Protein AF-A0AA51QCM6-F1 (afdb_monomer_lite)

pLDDT: mean 93.71, std 9.12, range [37.94, 98.75]

Foldseek 3Di:
DADDALLVLLVVLVVCLVVCQVPLQVNLVNVLVSLLNQLVNLQVVLCVVPNHQPFDKFKFWWDCNQLSNDHSAAATAIAMETADQDPSNQVSQLSSQVSSNVSCVSSPHHHDPLNRTRVDSLRYHYPVVVVVLLVCLVVVVDPVSVVVVVRVVSHDDTPD

Secondary structure (DSSP, 8-state):
---SSHHHHHHHHHHHTTTSTT-HHHHHHHHHHHHHHHHHHHHHHHHHHH-S-SS-EEEEE-HHHHTT---SS-B--EEEEES--SHHHHHHHHHHHHHHHHHHHHHTPBPPTT--STTSTTTEEEHHHHHHHHHHHHHH--HHHHHHHHHHHT--S---

Radius of gyration: 15.8 Å; chains: 1; bounding box: 38×38×40 Å

Structure (mmCIF, N/CA/C/O backbone):
data_AF-A0AA51QCM6-F1
#
_entry.id   AF-A0AA51QCM6-F1
#
loop_
_atom_site.group_PDB
_atom_site.id
_atom_site.type_symbol
_atom_site.label_atom_id
_atom_site.label_alt_id
_atom_site.label_comp_id
_atom_site.label_asym_id
_atom_site.label_entity_id
_atom_site.label_seq_id
_atom_site.pdbx_PDB_ins_code
_atom_site.Cartn_x
_atom_site.Cartn_y
_atom_site.Cartn_z
_atom_site.occupancy
_atom_site.B_iso_or_equiv
_atom_site.auth_seq_id
_atom_site.auth_comp_id
_atom_site.auth_asym_id
_atom_site.auth_atom_id
_atom_site.pdbx_PDB_model_num
ATOM 1 N N . MET A 1 1 ? 12.149 11.325 -9.052 1.00 62.31 1 MET A N 1
ATOM 2 C CA . MET A 1 1 ? 11.735 11.627 -10.448 1.00 62.31 1 MET A CA 1
ATOM 3 C C . MET A 1 1 ? 10.280 12.055 -10.406 1.00 62.31 1 MET A C 1
ATOM 5 O O . MET A 1 1 ? 9.582 11.570 -9.534 1.00 62.31 1 MET A O 1
ATOM 9 N N . VAL A 1 2 ? 9.825 12.959 -11.276 1.00 81.62 2 VAL A N 1
ATOM 10 C CA . VAL A 1 2 ? 8.412 13.382 -11.289 1.00 81.62 2 VAL A CA 1
ATOM 11 C C . VAL A 1 2 ? 7.712 12.681 -12.446 1.00 81.62 2 VAL A C 1
ATOM 13 O O . VAL A 1 2 ? 8.058 12.925 -13.600 1.00 81.62 2 VAL A O 1
ATOM 16 N N . PHE A 1 3 ? 6.763 11.804 -12.131 1.00 92.25 3 PHE A N 1
ATOM 17 C CA . PHE A 1 3 ? 5.935 11.105 -13.113 1.00 92.25 3 PHE A CA 1
ATOM 18 C C . PHE A 1 3 ? 4.543 11.739 -13.179 1.00 92.25 3 PHE A C 1
ATOM 20 O O . PHE A 1 3 ? 4.019 12.214 -12.171 1.00 92.25 3 PHE A O 1
ATOM 27 N N . SER A 1 4 ? 3.937 11.736 -14.365 1.00 92.31 4 SER A N 1
ATOM 28 C CA . SER A 1 4 ? 2.601 12.303 -14.598 1.00 92.31 4 SER A CA 1
ATOM 29 C C . SER A 1 4 ? 1.509 11.231 -14.678 1.00 92.31 4 SER A C 1
ATOM 31 O O . SER A 1 4 ? 0.322 11.547 -14.589 1.00 92.31 4 SER A O 1
ATOM 33 N N . SER A 1 5 ? 1.882 9.957 -14.844 1.00 97.06 5 SER A N 1
ATOM 34 C CA . SER A 1 5 ? 0.939 8.835 -14.926 1.00 97.06 5 SER A CA 1
ATOM 35 C C . SER A 1 5 ? 1.531 7.519 -14.412 1.00 97.06 5 SER A C 1
ATOM 37 O O . SER A 1 5 ? 2.745 7.314 -14.437 1.00 97.06 5 SER A O 1
ATOM 39 N N . TYR A 1 6 ? 0.668 6.576 -14.016 1.00 98.00 6 TYR A N 1
ATOM 40 C CA . TYR A 1 6 ? 1.093 5.213 -13.671 1.00 98.00 6 TYR A CA 1
ATOM 41 C C . TYR A 1 6 ? 1.715 4.475 -14.859 1.00 98.00 6 TYR A C 1
ATOM 43 O O . TYR A 1 6 ? 2.658 3.711 -14.686 1.00 98.00 6 TYR A O 1
ATOM 51 N N . SER A 1 7 ? 1.258 4.741 -16.084 1.00 96.94 7 SER A N 1
ATOM 52 C CA . SER A 1 7 ? 1.845 4.139 -17.284 1.00 96.94 7 SER A CA 1
ATOM 53 C C . SER A 1 7 ? 3.310 4.544 -17.483 1.00 96.94 7 SER A C 1
ATOM 55 O O . SER A 1 7 ? 4.120 3.704 -17.872 1.00 96.94 7 SER A O 1
ATOM 57 N N . GLU A 1 8 ? 3.675 5.794 -17.176 1.00 97.06 8 GLU A N 1
ATOM 58 C CA . GLU A 1 8 ? 5.074 6.247 -17.209 1.00 97.06 8 GLU A CA 1
ATOM 59 C C . GLU A 1 8 ? 5.931 5.527 -16.162 1.00 97.06 8 GLU A C 1
ATOM 61 O O . GLU A 1 8 ? 7.025 5.059 -16.485 1.00 97.06 8 GLU A O 1
ATOM 66 N N . ILE A 1 9 ? 5.416 5.376 -14.935 1.00 97.12 9 ILE A N 1
ATOM 67 C CA . ILE A 1 9 ? 6.101 4.638 -13.863 1.00 97.12 9 ILE A CA 1
ATOM 68 C C . ILE A 1 9 ? 6.294 3.169 -14.270 1.00 97.12 9 ILE A C 1
ATOM 70 O O . ILE A 1 9 ? 7.395 2.633 -14.149 1.00 97.12 9 ILE A O 1
ATOM 74 N N . GLY A 1 10 ? 5.262 2.521 -14.822 1.00 96.50 10 GLY A N 1
ATOM 75 C CA . GLY A 1 10 ? 5.330 1.132 -15.286 1.00 96.50 10 GLY A CA 1
ATOM 76 C C . GLY A 1 10 ? 6.305 0.934 -16.451 1.00 96.50 10 GLY A C 1
ATOM 77 O O . GLY A 1 10 ? 7.085 -0.024 -16.465 1.00 96.50 10 GLY A O 1
ATOM 78 N N . ALA A 1 11 ? 6.331 1.865 -17.408 1.00 95.62 11 ALA A N 1
ATOM 79 C CA . ALA A 1 11 ? 7.315 1.856 -18.489 1.00 95.62 11 ALA A CA 1
ATOM 80 C C . ALA A 1 11 ? 8.746 1.994 -17.945 1.00 95.62 11 ALA A C 1
ATOM 82 O O . ALA A 1 11 ? 9.640 1.252 -18.360 1.00 95.62 11 ALA A O 1
ATOM 83 N N . TRP A 1 12 ? 8.956 2.894 -16.980 1.00 95.25 12 TRP A N 1
ATOM 84 C CA . TRP A 1 12 ? 10.252 3.072 -16.332 1.00 95.25 12 TRP A CA 1
ATOM 85 C C . TRP A 1 12 ? 10.679 1.832 -15.534 1.00 95.25 12 TRP A C 1
ATOM 87 O O . TRP A 1 12 ? 11.808 1.367 -15.719 1.00 95.25 12 TRP A O 1
ATOM 97 N N . ARG A 1 13 ? 9.773 1.220 -14.754 1.00 95.06 13 ARG A N 1
ATOM 98 C CA . ARG A 1 13 ? 10.011 -0.064 -14.067 1.00 95.06 13 ARG A CA 1
ATOM 99 C C . ARG A 1 13 ? 10.532 -1.113 -15.040 1.00 95.06 13 ARG A C 1
ATOM 101 O O . ARG A 1 13 ? 11.574 -1.710 -14.795 1.00 95.06 13 ARG A O 1
ATOM 108 N N . ASN A 1 14 ? 9.847 -1.311 -16.165 1.00 93.25 14 ASN A N 1
ATOM 109 C CA . ASN A 1 14 ? 10.219 -2.334 -17.145 1.00 93.25 14 ASN A CA 1
ATOM 110 C C . ASN A 1 14 ? 11.624 -2.121 -17.740 1.00 93.25 14 ASN A C 1
ATOM 112 O O . ASN A 1 14 ? 12.290 -3.095 -18.103 1.00 93.25 14 ASN A O 1
ATOM 116 N N . LEU A 1 15 ? 12.083 -0.867 -17.826 1.00 93.06 15 LEU A N 1
ATOM 117 C CA . LEU A 1 15 ? 13.427 -0.521 -18.289 1.00 93.06 15 LEU A CA 1
ATOM 118 C C . LEU A 1 15 ? 14.504 -0.739 -17.220 1.00 93.06 15 LEU A C 1
ATOM 120 O O . LEU A 1 15 ? 15.609 -1.157 -17.570 1.00 93.06 15 LEU A O 1
ATOM 124 N N . GLN A 1 16 ? 14.219 -0.431 -15.951 1.00 92.81 16 GLN A N 1
ATOM 125 C CA . GLN A 1 16 ? 15.220 -0.517 -14.880 1.00 92.81 16 GLN A CA 1
ATOM 126 C C . GLN A 1 16 ? 15.294 -1.894 -14.231 1.00 92.81 16 GLN A C 1
ATOM 128 O O . GLN A 1 16 ? 16.392 -2.364 -13.955 1.00 92.81 16 GLN A O 1
ATOM 133 N N . ILE A 1 17 ? 14.161 -2.574 -14.040 1.00 91.12 17 ILE A N 1
ATOM 134 C CA . ILE A 1 17 ? 14.105 -3.789 -13.217 1.00 91.12 17 ILE A CA 1
ATOM 135 C C . ILE A 1 17 ? 15.024 -4.891 -13.746 1.00 91.12 17 ILE A C 1
ATOM 137 O O . ILE A 1 17 ? 15.631 -5.608 -12.965 1.00 91.12 17 ILE A O 1
ATOM 141 N N . LYS A 1 18 ? 15.210 -4.965 -15.073 1.00 86.88 18 LYS A N 1
ATOM 142 C CA . LYS A 1 18 ? 16.123 -5.912 -15.736 1.00 86.88 18 LYS A CA 1
ATOM 143 C C . LYS A 1 18 ? 17.609 -5.612 -15.513 1.00 86.88 18 LYS A C 1
ATOM 145 O O . LYS A 1 18 ? 18.430 -6.497 -15.719 1.00 86.88 18 LYS A O 1
ATOM 150 N N . LYS A 1 19 ? 17.964 -4.376 -15.161 1.00 89.56 19 LYS A N 1
ATOM 151 C CA . LYS A 1 19 ? 19.354 -3.959 -14.924 1.00 89.56 19 LYS A CA 1
ATOM 152 C C . LYS A 1 19 ? 19.804 -4.289 -13.507 1.00 89.56 19 LYS A C 1
ATOM 154 O O . LYS A 1 19 ? 20.960 -4.640 -13.312 1.00 89.56 19 LYS A O 1
ATOM 159 N N . GLU A 1 20 ? 18.877 -4.218 -12.557 1.00 88.38 20 GLU A N 1
ATOM 160 C CA . GLU A 1 20 ? 19.159 -4.407 -11.132 1.00 88.38 20 GLU A CA 1
ATOM 161 C C . GLU A 1 20 ? 18.949 -5.858 -10.662 1.00 88.38 20 GLU A C 1
ATOM 163 O O . GLU A 1 20 ? 19.173 -6.171 -9.501 1.00 88.38 20 GLU A O 1
ATOM 168 N N . THR A 1 21 ? 18.579 -6.792 -11.550 1.00 85.94 21 THR A N 1
ATOM 169 C CA . THR A 1 21 ? 18.219 -8.180 -11.178 1.00 85.94 21 THR A CA 1
ATOM 170 C C . THR A 1 21 ? 19.324 -8.974 -10.489 1.00 85.94 21 THR A C 1
ATOM 172 O O . THR A 1 21 ? 19.047 -10.002 -9.883 1.00 85.94 21 THR A O 1
ATOM 175 N N . LEU A 1 22 ? 20.583 -8.572 -10.672 1.00 88.44 22 LEU A N 1
ATOM 176 C CA . LEU A 1 22 ? 21.749 -9.274 -10.130 1.00 88.44 22 LEU A CA 1
ATOM 177 C C . LEU A 1 22 ? 22.186 -8.729 -8.764 1.00 88.44 22 LEU A C 1
ATOM 179 O O . LEU A 1 22 ? 23.067 -9.314 -8.139 1.00 88.44 22 LEU A O 1
ATOM 183 N N . ASP A 1 23 ? 21.593 -7.623 -8.314 1.00 93.94 23 ASP A N 1
ATOM 184 C CA . ASP A 1 23 ? 21.929 -6.954 -7.064 1.00 93.94 23 ASP A CA 1
ATOM 185 C C . ASP A 1 23 ? 20.661 -6.813 -6.219 1.00 93.94 23 ASP A C 1
ATOM 187 O O . ASP A 1 23 ? 19.826 -5.938 -6.442 1.00 93.94 23 ASP A O 1
ATOM 191 N N . HIS A 1 24 ? 20.523 -7.710 -5.241 1.00 91.75 24 HIS A N 1
ATOM 192 C CA . HIS A 1 24 ? 19.358 -7.781 -4.356 1.00 91.75 24 HIS A CA 1
ATOM 193 C C . HIS A 1 24 ? 19.047 -6.446 -3.677 1.00 91.75 24 HIS A C 1
ATOM 195 O O . HIS A 1 24 ? 17.887 -6.045 -3.582 1.00 91.75 24 HIS A O 1
ATOM 201 N N . PHE A 1 25 ? 20.086 -5.742 -3.225 1.00 93.56 25 PHE A N 1
ATOM 202 C CA . PHE A 1 25 ? 19.919 -4.486 -2.510 1.00 93.56 25 PHE A CA 1
ATOM 203 C C . PHE A 1 25 ? 19.391 -3.397 -3.444 1.00 93.56 25 PHE A C 1
ATOM 205 O O . PHE A 1 25 ? 18.390 -2.753 -3.139 1.00 93.56 25 PHE A O 1
ATOM 212 N N . LYS A 1 26 ? 20.011 -3.234 -4.619 1.00 95.25 26 LYS A N 1
ATOM 213 C CA . LYS A 1 26 ? 19.551 -2.242 -5.604 1.00 95.25 26 LYS A CA 1
ATOM 214 C C . LYS A 1 26 ? 18.163 -2.548 -6.143 1.00 95.25 26 LYS A C 1
ATOM 216 O O . LYS A 1 26 ? 17.406 -1.615 -6.399 1.00 95.25 26 LYS A O 1
ATOM 221 N N . LEU A 1 27 ? 17.821 -3.826 -6.299 1.00 95.31 27 LEU A N 1
ATOM 222 C CA . LEU A 1 27 ? 16.487 -4.233 -6.723 1.00 95.31 27 LEU A CA 1
ATOM 223 C C . LEU A 1 27 ? 15.421 -3.784 -5.716 1.00 95.31 27 LEU A C 1
ATOM 225 O O . LEU A 1 27 ? 14.418 -3.207 -6.124 1.00 95.31 27 LEU A O 1
ATOM 229 N N . ASN A 1 28 ? 15.649 -3.994 -4.418 1.00 94.12 28 ASN A N 1
ATOM 230 C CA . ASN A 1 28 ? 14.703 -3.565 -3.386 1.00 94.12 28 ASN A CA 1
ATOM 231 C C . ASN A 1 28 ? 14.635 -2.032 -3.278 1.00 94.12 28 ASN A C 1
ATOM 233 O O . ASN A 1 28 ? 13.538 -1.487 -3.276 1.00 94.12 28 ASN A O 1
ATOM 237 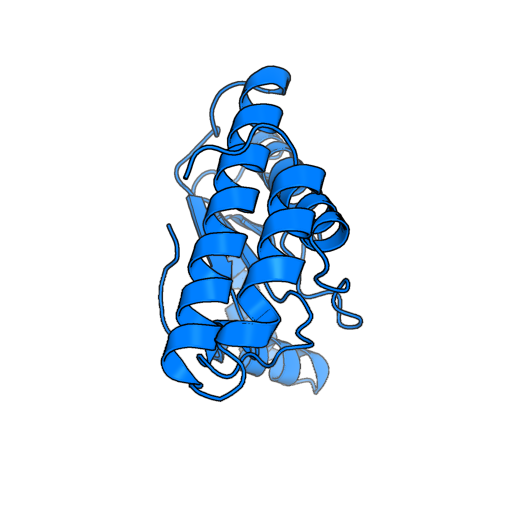N N . CYS A 1 29 ? 15.764 -1.314 -3.353 1.00 93.81 29 CYS A N 1
ATOM 238 C CA . CYS A 1 29 ? 15.730 0.155 -3.425 1.00 93.81 29 CYS A CA 1
ATOM 239 C C . CYS A 1 29 ? 14.948 0.675 -4.646 1.00 93.81 29 CYS A C 1
ATOM 241 O O . CYS A 1 29 ? 14.228 1.666 -4.552 1.00 93.81 29 CYS A O 1
ATOM 243 N N . LEU A 1 30 ? 15.056 0.002 -5.798 1.00 95.06 30 LEU A N 1
ATOM 244 C CA . LEU A 1 30 ? 14.259 0.333 -6.980 1.00 95.06 30 LEU A CA 1
ATOM 245 C C . LEU A 1 30 ? 12.760 0.105 -6.731 1.00 95.06 30 LEU A C 1
ATOM 247 O O . LEU A 1 30 ? 11.942 0.897 -7.200 1.00 95.06 30 LEU A O 1
ATOM 251 N N . HIS A 1 31 ? 12.388 -0.968 -6.028 1.00 95.50 31 HIS A N 1
ATOM 252 C CA . HIS A 1 31 ? 11.000 -1.199 -5.638 1.00 95.50 31 HIS A CA 1
ATOM 253 C C . HIS A 1 31 ? 10.474 -0.093 -4.717 1.00 95.50 31 HIS A C 1
ATOM 255 O O . HIS A 1 31 ? 9.394 0.431 -4.999 1.00 95.50 31 HIS A O 1
ATOM 261 N N . ASP A 1 32 ? 11.251 0.329 -3.718 1.00 94.00 32 ASP A N 1
ATOM 262 C CA . ASP A 1 32 ? 10.892 1.433 -2.819 1.00 94.00 32 ASP A CA 1
ATOM 263 C C . ASP A 1 32 ? 10.651 2.739 -3.593 1.00 94.00 32 ASP A C 1
ATOM 265 O O . ASP A 1 32 ? 9.601 3.370 -3.444 1.00 94.00 32 ASP A O 1
ATOM 269 N N . ASP A 1 33 ? 11.564 3.108 -4.500 1.00 94.44 33 ASP A N 1
ATOM 270 C CA . ASP A 1 33 ? 11.439 4.307 -5.345 1.00 94.44 33 ASP A CA 1
ATOM 271 C C . ASP A 1 33 ? 10.181 4.266 -6.235 1.00 94.44 33 ASP A C 1
ATOM 273 O O . ASP A 1 33 ? 9.496 5.280 -6.442 1.00 94.44 33 ASP A O 1
ATOM 277 N N . LEU A 1 34 ? 9.867 3.085 -6.782 1.00 95.56 34 LEU A N 1
ATOM 278 C CA . LEU A 1 34 ? 8.671 2.853 -7.593 1.00 95.56 34 LEU A CA 1
ATOM 279 C C . LEU A 1 34 ? 7.398 3.003 -6.762 1.00 95.56 34 LEU A C 1
ATOM 281 O O . LEU A 1 34 ? 6.479 3.706 -7.189 1.00 95.56 34 LEU A O 1
ATOM 285 N N . MET A 1 35 ? 7.340 2.355 -5.596 1.00 95.38 35 MET A N 1
ATOM 286 C CA . MET A 1 35 ? 6.184 2.430 -4.705 1.00 95.38 35 MET A CA 1
ATOM 287 C C . MET A 1 35 ? 5.967 3.864 -4.225 1.00 95.38 35 MET A C 1
ATOM 289 O O . MET A 1 35 ? 4.851 4.367 -4.330 1.00 95.38 35 MET A O 1
ATOM 293 N N . HIS A 1 36 ? 7.031 4.561 -3.818 1.00 95.56 36 HIS A N 1
ATOM 294 C CA . HIS A 1 36 ? 6.967 5.967 -3.424 1.00 95.56 36 HIS A CA 1
ATOM 295 C C . HIS A 1 36 ? 6.382 6.845 -4.537 1.00 95.56 36 HIS A C 1
ATOM 297 O O . HIS A 1 36 ? 5.449 7.610 -4.303 1.00 95.56 36 HIS A O 1
ATOM 303 N N . SER A 1 37 ? 6.855 6.673 -5.776 1.00 97.00 37 SER A N 1
ATOM 304 C CA . SER A 1 37 ? 6.347 7.425 -6.933 1.00 97.00 37 SER A CA 1
ATOM 305 C C . SER A 1 37 ? 4.853 7.175 -7.193 1.00 97.00 37 SER A C 1
ATOM 307 O O . SER A 1 37 ? 4.122 8.088 -7.584 1.00 97.00 37 SER A O 1
ATOM 309 N N . VAL A 1 38 ? 4.382 5.939 -6.987 1.00 97.81 38 VAL A N 1
ATOM 310 C CA . VAL A 1 38 ? 2.956 5.597 -7.112 1.00 97.81 38 VAL A CA 1
ATOM 311 C C . VAL A 1 38 ? 2.138 6.239 -5.998 1.00 97.81 38 VAL A C 1
ATOM 313 O O . VAL A 1 38 ? 1.086 6.811 -6.285 1.00 97.81 38 VAL A O 1
ATOM 316 N N . ILE A 1 39 ? 2.624 6.175 -4.756 1.00 97.00 39 ILE A N 1
ATOM 317 C CA . ILE A 1 39 ? 1.955 6.739 -3.579 1.00 97.00 39 ILE A CA 1
ATOM 318 C C . ILE A 1 39 ? 1.827 8.258 -3.708 1.00 97.00 39 ILE A C 1
ATOM 320 O O . ILE A 1 39 ? 0.738 8.789 -3.504 1.00 97.00 39 ILE A O 1
ATOM 324 N N . GLU A 1 40 ? 2.888 8.959 -4.119 1.00 96.88 40 GLU A N 1
ATOM 325 C CA . GLU A 1 40 ? 2.850 10.410 -4.344 1.00 96.88 40 GLU A CA 1
ATOM 326 C C . GLU A 1 40 ? 1.801 10.799 -5.393 1.00 96.88 40 GLU A C 1
ATOM 328 O O . GLU A 1 40 ? 1.023 11.737 -5.194 1.00 96.88 40 GLU A O 1
ATOM 333 N N . LEU A 1 41 ? 1.744 10.063 -6.509 1.00 97.75 41 LEU A N 1
ATOM 334 C CA . LEU A 1 41 ? 0.778 10.334 -7.570 1.00 97.75 41 LEU A CA 1
ATOM 335 C C . LEU A 1 41 ? -0.659 9.992 -7.142 1.00 97.75 41 LEU A C 1
ATOM 337 O O . LEU A 1 41 ? -1.578 10.750 -7.457 1.00 97.75 41 LEU A O 1
ATOM 341 N N . ALA A 1 42 ? -0.853 8.896 -6.402 1.00 98.12 42 ALA A N 1
ATOM 342 C CA . ALA A 1 42 ? -2.146 8.517 -5.833 1.00 98.12 42 ALA A CA 1
ATOM 343 C C . ALA A 1 42 ? -2.655 9.571 -4.843 1.00 98.12 42 ALA A C 1
ATOM 345 O O . ALA A 1 42 ? -3.788 10.037 -4.954 1.00 98.12 42 ALA A O 1
ATOM 346 N N . LEU A 1 43 ? -1.791 10.010 -3.924 1.00 97.56 43 LEU A N 1
ATOM 347 C CA . LEU A 1 43 ? -2.106 11.054 -2.954 1.00 97.56 43 LEU A CA 1
ATOM 348 C C . LEU A 1 43 ? -2.480 12.361 -3.651 1.00 97.56 43 LEU A C 1
ATOM 350 O O . LEU A 1 43 ? -3.462 12.997 -3.275 1.00 97.56 43 LEU A O 1
ATOM 354 N N . LYS A 1 44 ? -1.737 12.753 -4.693 1.00 97.38 44 LYS A N 1
ATOM 355 C CA . LYS A 1 44 ? -2.060 13.945 -5.480 1.00 97.38 44 LYS A CA 1
ATOM 356 C C . LYS A 1 44 ? -3.469 13.864 -6.077 1.00 97.38 44 LYS A C 1
ATOM 358 O O . LYS A 1 44 ? -4.234 14.810 -5.919 1.00 97.38 44 LYS A O 1
ATOM 363 N N . ARG A 1 45 ? -3.820 12.748 -6.721 1.00 97.44 45 ARG A N 1
ATOM 364 C CA . ARG A 1 45 ? -5.142 12.554 -7.345 1.00 97.44 45 ARG A CA 1
ATOM 365 C C . ARG A 1 45 ? -6.271 12.571 -6.324 1.00 97.44 45 ARG A C 1
ATOM 367 O O . ARG A 1 45 ? -7.255 13.280 -6.503 1.00 97.44 45 ARG A O 1
ATOM 374 N N . ILE A 1 46 ? -6.099 11.852 -5.219 1.00 97.88 46 ILE A N 1
ATOM 375 C CA . ILE A 1 46 ? -7.090 11.831 -4.140 1.00 97.88 46 ILE A CA 1
ATOM 376 C C . ILE A 1 46 ? -7.248 13.219 -3.519 1.00 97.88 46 ILE A C 1
ATOM 378 O O . ILE A 1 46 ? -8.373 13.633 -3.256 1.00 97.88 46 ILE A O 1
ATOM 382 N N . ASN A 1 47 ? -6.160 13.976 -3.361 1.00 97.06 47 ASN A N 1
ATOM 383 C CA . ASN A 1 47 ? -6.225 15.351 -2.874 1.00 97.06 47 ASN A CA 1
ATOM 384 C C . ASN A 1 47 ? -6.960 16.298 -3.829 1.00 97.06 47 ASN A C 1
ATOM 386 O O . ASN A 1 47 ? -7.655 17.200 -3.367 1.00 97.06 47 ASN A O 1
ATOM 390 N N . GLU A 1 48 ? -6.827 16.111 -5.143 1.00 97.06 48 GLU A N 1
ATOM 391 C CA . GLU A 1 48 ? -7.572 16.887 -6.143 1.00 97.06 48 GLU A CA 1
ATOM 392 C C . GLU A 1 48 ? -9.085 16.602 -6.079 1.00 97.06 48 GLU A C 1
ATOM 394 O O . GLU A 1 48 ? -9.888 17.505 -6.316 1.00 97.06 48 GLU A O 1
ATOM 399 N N . GLU A 1 49 ? -9.482 15.381 -5.711 1.00 96.38 49 GLU A N 1
ATOM 400 C CA . GLU A 1 49 ? -10.890 14.973 -5.607 1.00 96.38 49 GLU A CA 1
ATOM 401 C C . GLU A 1 49 ? -11.535 15.248 -4.238 1.00 96.38 49 GLU A C 1
ATOM 403 O O . GLU A 1 49 ? -12.724 15.565 -4.172 1.00 96.38 49 GLU A O 1
ATOM 408 N N . LEU A 1 50 ? -10.786 15.075 -3.143 1.00 96.38 50 LEU A N 1
ATOM 409 C CA . LEU A 1 50 ? -11.299 15.091 -1.764 1.00 96.38 50 LEU A CA 1
ATOM 410 C C . LEU A 1 50 ? -10.761 16.217 -0.893 1.00 96.38 50 LEU A C 1
ATOM 412 O O . LEU A 1 50 ? -11.288 16.445 0.196 1.00 96.38 50 LEU A O 1
ATOM 416 N N . GLY A 1 51 ? -9.716 16.904 -1.345 1.00 96.88 51 GLY A N 1
ATOM 417 C CA . GLY A 1 51 ? -8.900 17.756 -0.491 1.00 96.88 51 GLY A CA 1
ATOM 418 C C . GLY A 1 51 ? -7.871 16.964 0.316 1.00 96.88 51 GLY A C 1
ATOM 419 O O . GLY A 1 51 ? -7.679 15.766 0.128 1.00 96.88 51 GLY A O 1
ATOM 420 N N . SER A 1 52 ? -7.170 17.661 1.205 1.00 96.25 52 SER A N 1
ATOM 421 C CA . SER A 1 52 ? -6.084 17.090 2.007 1.00 96.25 52 SER A CA 1
ATOM 422 C C . SER A 1 52 ? -6.550 15.952 2.929 1.00 96.25 52 SER A C 1
ATOM 424 O O . SER A 1 52 ? -7.716 15.941 3.333 1.00 96.25 52 SER A O 1
ATOM 426 N N . PRO A 1 53 ? -5.638 15.049 3.346 1.00 97.00 53 PRO A N 1
ATOM 427 C CA . PRO A 1 53 ? -5.950 14.014 4.324 1.00 97.00 53 PRO A CA 1
ATOM 428 C C . PRO A 1 53 ? -6.584 14.607 5.591 1.00 97.00 53 PRO A C 1
ATOM 430 O O . PRO A 1 53 ? -6.070 15.602 6.112 1.00 97.00 53 PRO A O 1
ATOM 433 N N . PRO A 1 54 ? -7.670 14.010 6.115 1.00 96.62 54 PRO A N 1
ATOM 434 C CA . PRO A 1 54 ? -8.402 14.563 7.256 1.00 96.62 54 PRO A CA 1
ATOM 435 C C . PRO A 1 54 ? -7.604 14.494 8.567 1.00 96.62 54 PRO A C 1
ATOM 437 O O . PRO A 1 54 ? -7.846 15.274 9.483 1.00 96.62 54 PRO A O 1
ATOM 440 N N . SER A 1 55 ? -6.608 13.606 8.653 1.00 96.75 55 SER A N 1
ATOM 441 C CA . SER A 1 55 ? -5.688 13.517 9.789 1.00 96.75 55 SER A CA 1
ATOM 442 C C . SER A 1 55 ? -4.331 12.942 9.384 1.00 96.75 55 SER A C 1
ATOM 444 O O . SER A 1 55 ? -4.149 12.483 8.255 1.00 96.75 55 SER A O 1
ATOM 446 N N . SER A 1 56 ? -3.372 12.959 10.313 1.00 96.69 56 SER A N 1
ATOM 447 C CA . SER A 1 56 ? -2.093 12.271 10.135 1.00 96.69 56 SER A CA 1
ATOM 448 C C . SER A 1 56 ? -2.306 10.772 9.937 1.00 96.69 56 SER A C 1
ATOM 450 O O . SER A 1 56 ? -3.128 10.149 10.619 1.00 96.69 56 SER A O 1
ATOM 452 N N . TYR A 1 57 ? -1.518 10.193 9.043 1.00 96.94 57 TYR A N 1
ATOM 453 C CA . TYR A 1 57 ? -1.553 8.779 8.710 1.00 96.94 57 TYR A CA 1
ATOM 454 C C . TYR A 1 57 ? -0.145 8.265 8.419 1.00 96.94 57 TYR A C 1
ATOM 456 O O . TYR A 1 57 ? 0.787 9.055 8.297 1.00 96.94 57 TYR A O 1
ATOM 464 N N . CYS A 1 58 ? -0.019 6.948 8.338 1.00 95.31 58 CYS A N 1
ATOM 465 C CA . CYS A 1 58 ? 1.175 6.232 7.922 1.00 95.31 58 CYS A CA 1
ATOM 466 C C . CYS A 1 58 ? 0.757 5.164 6.911 1.00 95.31 58 CYS A C 1
ATOM 468 O O . CYS A 1 58 ? -0.203 4.420 7.154 1.00 95.31 58 CYS A O 1
ATOM 470 N N . PHE A 1 59 ? 1.463 5.108 5.786 1.00 95.88 59 PHE A N 1
ATOM 471 C CA . PHE A 1 59 ? 1.405 3.998 4.849 1.00 95.88 59 PHE A CA 1
ATOM 472 C C . PHE A 1 59 ? 2.487 2.977 5.200 1.00 95.88 59 PHE A C 1
ATOM 474 O O . PHE A 1 59 ? 3.608 3.327 5.576 1.00 95.88 59 PHE A O 1
ATOM 481 N N . PHE A 1 60 ? 2.154 1.694 5.080 1.00 94.81 60 PHE A N 1
ATOM 482 C CA . PHE A 1 60 ? 3.097 0.639 5.399 1.00 94.81 60 PHE A CA 1
ATOM 483 C C . PHE A 1 60 ? 3.040 -0.570 4.473 1.00 94.81 60 PHE A C 1
ATOM 485 O O . PHE A 1 60 ? 1.960 -1.000 4.110 1.00 94.81 60 PHE A O 1
ATOM 492 N N . VAL A 1 61 ? 4.197 -1.121 4.102 1.00 95.31 61 VAL A N 1
ATOM 493 C CA . VAL A 1 61 ? 4.418 -2.296 3.241 1.00 95.31 61 VAL A CA 1
ATOM 494 C C . V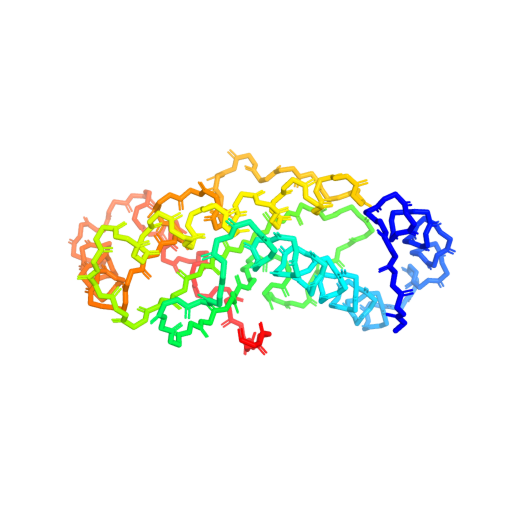AL A 1 61 ? 4.779 -3.571 4.012 1.00 95.31 61 VAL A C 1
ATOM 496 O O . VAL A 1 61 ? 5.752 -3.621 4.737 1.00 95.31 61 VAL A O 1
ATOM 499 N N . MET A 1 62 ? 4.056 -4.664 3.837 1.00 95.12 62 MET A N 1
ATOM 500 C CA . MET A 1 62 ? 4.333 -5.937 4.519 1.00 95.12 62 MET A CA 1
ATOM 501 C C . MET A 1 62 ? 4.953 -6.953 3.552 1.00 95.12 62 MET A C 1
ATOM 503 O O . MET A 1 62 ? 5.400 -6.604 2.457 1.00 95.12 62 MET A O 1
ATOM 507 N N . GLY A 1 63 ? 5.016 -8.218 3.966 1.00 93.50 63 GLY A N 1
ATOM 508 C CA . GLY A 1 63 ? 5.432 -9.307 3.093 1.00 93.50 63 GLY A CA 1
ATOM 509 C C . GLY A 1 63 ? 6.873 -9.159 2.615 1.00 93.50 63 GLY A C 1
ATOM 510 O O . GLY A 1 63 ? 7.766 -8.799 3.380 1.00 93.50 63 GLY A O 1
ATOM 511 N N . SER A 1 64 ? 7.115 -9.464 1.340 1.00 94.12 64 SER A N 1
ATOM 512 C CA . SER A 1 64 ? 8.464 -9.391 0.758 1.00 94.12 64 SER A CA 1
ATOM 513 C C . SER A 1 64 ? 9.007 -7.960 0.681 1.00 94.12 64 SER A C 1
ATOM 515 O O . SER A 1 64 ? 10.205 -7.768 0.874 1.00 94.12 64 SER A O 1
ATOM 517 N N . ALA A 1 65 ? 8.141 -6.966 0.455 1.00 93.69 65 ALA A N 1
ATOM 518 C CA . ALA A 1 65 ? 8.502 -5.548 0.509 1.00 93.69 65 ALA A CA 1
ATOM 519 C C . ALA A 1 65 ? 8.909 -5.146 1.923 1.00 93.69 65 ALA A C 1
ATOM 521 O O . ALA A 1 65 ? 9.977 -4.572 2.113 1.00 93.69 65 ALA A O 1
ATOM 522 N N . GLY A 1 66 ? 8.111 -5.565 2.911 1.00 92.25 66 GLY A N 1
ATOM 523 C CA . GLY A 1 66 ? 8.457 -5.464 4.320 1.00 92.25 66 GLY A CA 1
ATOM 524 C C . GLY A 1 66 ? 9.846 -6.041 4.565 1.00 92.25 66 GLY A C 1
ATOM 5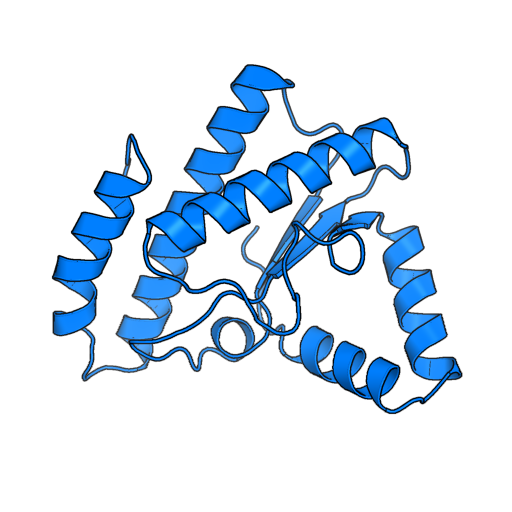25 O O . GLY A 1 66 ? 10.777 -5.299 4.828 1.00 92.25 66 GLY A O 1
ATOM 526 N N . ARG A 1 67 ? 10.050 -7.342 4.369 1.00 92.75 67 ARG A N 1
ATOM 527 C CA . ARG A 1 67 ? 11.318 -8.018 4.696 1.00 92.75 67 ARG A CA 1
ATOM 528 C C . ARG A 1 67 ? 12.532 -7.621 3.843 1.00 92.75 67 ARG A C 1
ATOM 530 O O . ARG A 1 67 ? 13.605 -8.174 4.069 1.00 92.75 67 ARG A O 1
ATOM 537 N N . PHE A 1 68 ? 12.399 -6.682 2.903 1.00 92.56 68 PHE A N 1
ATOM 538 C CA . PHE A 1 68 ? 13.456 -6.309 1.958 1.00 92.56 68 PHE A CA 1
ATOM 539 C C . PHE A 1 68 ? 13.931 -7.524 1.136 1.00 92.56 68 PHE A C 1
ATOM 541 O O . PHE A 1 68 ? 15.123 -7.768 0.946 1.00 92.56 68 PHE A O 1
ATOM 548 N N . GLU A 1 69 ? 12.969 -8.335 0.693 1.00 93.31 69 GLU A N 1
ATOM 549 C CA . GLU A 1 69 ? 13.140 -9.618 0.004 1.00 93.31 69 GLU A CA 1
ATOM 550 C C . GLU A 1 69 ? 12.427 -9.650 -1.361 1.00 93.31 69 GLU A C 1
ATOM 552 O O . GLU A 1 69 ? 12.131 -10.722 -1.896 1.00 93.31 69 GLU A O 1
ATOM 557 N N . GLN A 1 70 ? 12.118 -8.490 -1.944 1.00 93.94 70 GLN A N 1
ATOM 558 C CA . GLN A 1 70 ? 11.394 -8.429 -3.211 1.00 93.94 70 GLN A CA 1
ATOM 559 C C . GLN A 1 70 ? 12.214 -9.007 -4.362 1.00 93.94 70 GLN A C 1
ATOM 561 O O . GLN A 1 70 ? 13.424 -8.798 -4.481 1.00 93.94 70 GLN A O 1
ATOM 566 N N . SER A 1 71 ? 11.510 -9.720 -5.239 1.00 93.00 71 SER A N 1
ATOM 567 C CA . SER A 1 71 ? 12.045 -10.241 -6.493 1.00 93.00 71 SER A CA 1
ATOM 568 C C . SER A 1 71 ? 11.527 -9.425 -7.682 1.00 93.00 71 SER A C 1
ATOM 570 O O . SER A 1 71 ? 10.612 -8.615 -7.549 1.00 93.00 71 SER A O 1
ATOM 572 N N . ILE A 1 72 ? 12.042 -9.707 -8.885 1.00 92.00 72 ILE A N 1
ATOM 573 C CA . ILE A 1 72 ? 11.564 -9.109 -10.149 1.00 92.00 72 ILE A CA 1
ATOM 574 C C . ILE A 1 72 ? 10.033 -9.206 -10.274 1.00 92.00 72 ILE A C 1
ATOM 576 O O . ILE A 1 72 ? 9.371 -8.284 -10.766 1.00 92.00 72 ILE A O 1
ATOM 580 N N . TRP A 1 73 ? 9.486 -10.338 -9.829 1.00 90.00 73 TRP A N 1
ATOM 581 C CA . TRP A 1 73 ? 8.058 -10.591 -9.726 1.00 90.00 73 TRP A CA 1
ATOM 582 C C . TRP A 1 73 ? 7.676 -10.558 -8.250 1.00 90.00 73 TRP A C 1
ATOM 584 O O . TRP A 1 73 ? 7.911 -11.510 -7.509 1.00 90.00 73 TRP A O 1
ATOM 594 N N . SER A 1 74 ? 7.116 -9.431 -7.836 1.00 92.75 74 SER A N 1
ATOM 595 C CA . SER A 1 74 ? 6.560 -9.221 -6.507 1.00 92.75 74 SER A CA 1
ATOM 596 C C . SER A 1 74 ? 5.120 -8.759 -6.672 1.00 92.75 74 SER A C 1
ATOM 598 O O . SER A 1 74 ? 4.805 -7.995 -7.593 1.00 92.75 74 SER A O 1
ATOM 600 N N . ASP A 1 75 ? 4.253 -9.231 -5.792 1.00 95.94 75 ASP A N 1
ATOM 601 C CA . ASP A 1 75 ? 2.954 -8.626 -5.537 1.00 95.94 75 ASP A CA 1
ATOM 602 C C . ASP A 1 75 ? 3.113 -7.409 -4.610 1.00 95.94 75 ASP A C 1
ATOM 604 O O . ASP A 1 75 ? 4.225 -6.905 -4.394 1.00 95.94 75 ASP A O 1
ATOM 608 N N . GLN A 1 76 ? 1.980 -6.891 -4.143 1.00 96.56 76 GLN A N 1
ATOM 609 C CA . GLN A 1 76 ? 1.892 -5.745 -3.252 1.00 96.56 76 GLN A CA 1
ATOM 610 C C . GLN A 1 76 ? 1.244 -6.159 -1.929 1.00 96.56 76 GLN A C 1
ATOM 612 O O . GLN A 1 76 ? 0.104 -6.615 -1.919 1.00 96.56 76 GLN A O 1
ATOM 617 N N . ASP A 1 77 ? 1.943 -5.927 -0.824 1.00 96.50 77 ASP A N 1
ATOM 618 C CA . ASP A 1 77 ? 1.402 -6.102 0.519 1.00 96.50 77 ASP A CA 1
ATOM 619 C C . ASP A 1 77 ? 1.524 -4.772 1.257 1.00 96.50 77 ASP A C 1
ATOM 621 O O . ASP A 1 77 ? 2.638 -4.300 1.474 1.00 96.50 77 ASP A O 1
ATOM 625 N N . HIS A 1 78 ? 0.411 -4.128 1.616 1.00 97.12 78 HIS A N 1
ATOM 626 C CA . HIS A 1 78 ? 0.437 -2.830 2.303 1.00 97.12 78 HIS A CA 1
ATOM 627 C C . HIS A 1 78 ? -0.832 -2.499 3.099 1.00 97.12 78 HIS A C 1
ATOM 629 O O . HIS A 1 78 ? -1.857 -3.169 2.989 1.00 97.12 78 HIS A O 1
ATOM 635 N N . GLY A 1 79 ? -0.752 -1.457 3.924 1.00 97.19 79 GLY A N 1
ATOM 636 C CA . GLY A 1 79 ? -1.829 -0.952 4.761 1.00 97.19 79 GLY A CA 1
ATOM 637 C C . GLY A 1 79 ? -1.684 0.537 5.080 1.00 97.19 79 GLY A C 1
ATOM 638 O O . GLY A 1 79 ? -0.668 1.167 4.786 1.00 97.19 79 GLY A O 1
ATOM 639 N N . ILE A 1 80 ? -2.728 1.106 5.684 1.00 97.81 80 ILE A N 1
ATOM 640 C CA . ILE A 1 80 ? -2.756 2.483 6.187 1.00 97.81 80 ILE A CA 1
ATOM 641 C C . ILE A 1 80 ? -3.240 2.485 7.646 1.00 97.81 80 ILE A C 1
ATOM 643 O O . ILE A 1 80 ? -4.239 1.846 7.999 1.00 97.81 80 ILE A O 1
ATOM 647 N N . ILE A 1 81 ? -2.537 3.233 8.496 1.00 97.44 81 ILE A N 1
ATOM 648 C CA . ILE A 1 81 ? -2.962 3.578 9.861 1.00 97.44 81 ILE A CA 1
ATOM 649 C C . ILE A 1 81 ? -3.185 5.088 9.919 1.00 97.44 81 ILE A C 1
ATOM 651 O O . ILE A 1 81 ? -2.312 5.842 9.502 1.00 97.44 81 ILE A O 1
ATOM 655 N N . PHE A 1 82 ? -4.305 5.550 10.473 1.00 97.88 82 PHE A N 1
ATOM 656 C CA . PHE A 1 82 ? -4.598 6.986 10.608 1.00 97.88 82 PHE A CA 1
ATOM 657 C C . PHE A 1 82 ? -5.120 7.374 11.997 1.00 97.88 82 PHE A C 1
ATOM 659 O O . PHE A 1 82 ? -5.577 6.528 12.765 1.00 97.88 82 PHE A O 1
ATOM 666 N N . GLN A 1 83 ? -5.010 8.653 12.367 1.00 97.19 83 GLN A N 1
ATOM 667 C CA . GLN A 1 83 ? -5.328 9.107 13.729 1.00 97.19 83 GLN A CA 1
ATOM 668 C C . GLN A 1 83 ? -6.827 9.310 13.982 1.00 97.19 83 GLN A C 1
ATOM 670 O O . GLN A 1 83 ? -7.331 8.903 15.029 1.00 97.19 83 GLN A O 1
ATOM 675 N N . GLU A 1 84 ? -7.539 9.961 13.061 1.00 96.00 84 GLU A N 1
ATOM 676 C CA . GLU A 1 84 ? -8.948 10.303 13.262 1.00 96.00 84 GLU A CA 1
ATOM 677 C C . GLU A 1 84 ? -9.850 9.078 13.098 1.00 96.00 84 GLU A C 1
ATOM 679 O O . GLU A 1 84 ? -9.955 8.515 12.016 1.00 96.00 84 GLU A O 1
ATOM 684 N N . ASN A 1 85 ? -10.559 8.691 14.157 1.00 96.81 85 ASN A N 1
ATOM 685 C CA . ASN A 1 85 ? -11.562 7.632 14.089 1.00 96.81 85 ASN A CA 1
ATOM 686 C C . ASN A 1 85 ? -12.938 8.215 13.728 1.00 96.81 85 ASN A C 1
ATOM 688 O O . ASN A 1 85 ? -13.765 8.476 14.606 1.00 96.81 85 ASN A O 1
ATOM 692 N N . SER A 1 86 ? -13.161 8.465 12.437 1.00 97.62 86 SER A N 1
ATOM 693 C CA . SER A 1 86 ? -14.440 8.943 11.904 1.00 97.62 86 SER A CA 1
ATOM 694 C C . SER A 1 86 ? -14.794 8.250 10.580 1.00 97.62 86 SER A C 1
ATOM 696 O O . SER A 1 86 ? -13.897 7.817 9.852 1.00 97.62 86 SER A O 1
ATOM 698 N N . PRO A 1 87 ? -16.090 8.170 10.215 1.00 97.19 87 PRO A N 1
ATOM 699 C CA . PRO A 1 87 ? -16.500 7.625 8.920 1.00 97.19 87 PRO A CA 1
ATOM 700 C C . PRO A 1 87 ? -15.879 8.364 7.727 1.00 97.19 87 PRO A C 1
ATOM 702 O O . PRO A 1 87 ? -15.512 7.728 6.745 1.00 97.19 87 PRO A O 1
ATOM 705 N N . ASN A 1 88 ? -15.707 9.687 7.833 1.00 97.12 88 ASN A N 1
ATOM 706 C CA . ASN A 1 88 ? -15.103 10.501 6.776 1.00 97.12 88 ASN A CA 1
ATOM 707 C C . ASN A 1 88 ? -13.614 10.173 6.595 1.00 97.12 88 ASN A C 1
ATOM 709 O O . ASN A 1 88 ? -13.148 10.043 5.465 1.00 97.12 88 ASN A O 1
ATOM 713 N N . ALA A 1 89 ? -12.872 10.006 7.697 1.00 97.75 89 ALA A N 1
ATOM 714 C CA . ALA A 1 89 ? -11.477 9.582 7.642 1.00 97.75 89 ALA A CA 1
ATOM 715 C C . ALA A 1 89 ? -11.347 8.174 7.049 1.00 97.75 89 ALA A C 1
ATOM 717 O O . ALA A 1 89 ? -10.551 7.962 6.135 1.00 97.75 89 ALA A O 1
ATOM 718 N N . GLN A 1 90 ? -12.186 7.236 7.498 1.00 98.25 90 GLN A N 1
ATOM 719 C CA . GLN A 1 90 ? -12.217 5.877 6.961 1.00 98.25 90 GLN A CA 1
ATOM 720 C C . GLN A 1 90 ? -12.501 5.862 5.452 1.00 98.25 90 GLN A C 1
ATOM 722 O O . GLN A 1 90 ? -11.822 5.145 4.717 1.00 98.25 90 GLN A O 1
ATOM 727 N N . GLU A 1 91 ? -13.475 6.646 4.979 1.00 98.12 91 GLU A N 1
ATOM 728 C CA . GLU A 1 91 ? -13.774 6.757 3.550 1.00 98.12 91 GLU A CA 1
ATOM 729 C C . GLU A 1 91 ? -12.566 7.297 2.779 1.00 98.12 91 GLU A C 1
ATOM 731 O O . GLU A 1 91 ? -12.133 6.665 1.814 1.00 98.12 91 GLU A O 1
ATOM 736 N N . TYR A 1 92 ? -11.988 8.416 3.230 1.00 98.56 92 TYR A N 1
ATOM 737 C CA . TYR A 1 92 ? -10.830 9.036 2.589 1.00 98.56 92 TYR A CA 1
ATOM 738 C C . TYR A 1 92 ? -9.674 8.040 2.420 1.00 98.56 92 TYR A C 1
ATOM 740 O O . TYR A 1 92 ? -9.178 7.840 1.308 1.00 98.56 92 TYR A O 1
ATOM 748 N N . PHE A 1 93 ? -9.266 7.375 3.506 1.00 98.62 93 PHE A N 1
ATOM 749 C CA . PHE A 1 93 ? -8.107 6.483 3.478 1.00 98.62 93 PHE A CA 1
ATOM 750 C C . PHE A 1 93 ? -8.371 5.182 2.721 1.00 98.62 93 PHE A C 1
ATOM 752 O O . PHE A 1 93 ? -7.456 4.681 2.072 1.00 98.62 93 PHE A O 1
ATOM 759 N N . LEU A 1 94 ? -9.610 4.678 2.698 1.00 98.62 94 LEU A N 1
ATOM 760 C CA . LEU A 1 94 ? -9.964 3.556 1.824 1.00 98.62 94 LEU A CA 1
ATOM 761 C C . LEU A 1 94 ? -9.888 3.935 0.345 1.00 98.62 94 LEU A C 1
ATOM 763 O O . LEU A 1 94 ? -9.424 3.132 -0.467 1.00 98.62 94 LEU A O 1
ATOM 767 N N . ARG A 1 95 ? -10.308 5.154 -0.025 1.00 98.75 95 ARG A N 1
ATOM 768 C CA . ARG A 1 95 ? -10.158 5.620 -1.411 1.00 98.75 95 ARG A CA 1
ATOM 769 C C . ARG A 1 95 ? -8.692 5.811 -1.781 1.00 98.75 95 ARG A C 1
ATOM 771 O O . ARG A 1 95 ? -8.301 5.399 -2.870 1.00 98.75 95 ARG A O 1
ATOM 778 N N . LEU A 1 96 ? -7.881 6.345 -0.865 1.00 98.75 96 LEU A N 1
ATOM 779 C CA . LEU A 1 96 ? -6.432 6.435 -1.048 1.00 98.75 96 LEU A CA 1
ATOM 780 C C . LEU A 1 96 ? -5.790 5.054 -1.209 1.00 98.75 96 LEU A C 1
ATOM 782 O O . LEU A 1 96 ? -5.056 4.829 -2.167 1.00 98.75 96 LEU A O 1
ATOM 786 N N . GLY A 1 97 ? -6.115 4.108 -0.328 1.00 98.62 97 GLY A N 1
ATOM 787 C CA . GLY A 1 97 ? -5.623 2.737 -0.411 1.00 98.62 97 GLY A CA 1
ATOM 788 C C . GLY A 1 97 ? -6.024 2.043 -1.714 1.00 98.62 97 GLY A C 1
ATOM 789 O O . GLY A 1 97 ? -5.217 1.312 -2.294 1.00 98.62 97 GLY A O 1
ATOM 790 N N . LYS A 1 98 ? -7.235 2.308 -2.221 1.00 98.75 98 LYS A N 1
ATOM 791 C CA . LYS A 1 98 ? -7.687 1.833 -3.536 1.00 98.75 98 LYS A CA 1
ATOM 792 C C . LYS A 1 98 ? -6.887 2.446 -4.686 1.00 98.75 98 LYS A C 1
ATOM 794 O O . LYS A 1 98 ? -6.397 1.687 -5.516 1.00 98.75 98 LYS A O 1
ATOM 799 N N . GLU A 1 99 ? -6.701 3.765 -4.719 1.00 98.69 99 GLU A N 1
ATOM 800 C CA . GLU A 1 99 ? -5.921 4.428 -5.780 1.00 98.69 99 GLU A CA 1
ATOM 801 C C . GLU A 1 99 ? -4.459 3.949 -5.793 1.00 98.69 99 GLU A C 1
ATOM 803 O O . GLU A 1 99 ? -3.913 3.662 -6.857 1.00 98.69 99 GLU A O 1
ATOM 808 N N . ILE A 1 100 ? -3.843 3.766 -4.616 1.00 98.69 100 ILE A N 1
ATOM 809 C CA . ILE A 1 100 ? -2.498 3.179 -4.499 1.00 98.69 100 ILE A CA 1
ATOM 810 C C . ILE A 1 100 ? -2.486 1.751 -5.052 1.00 98.69 100 ILE A C 1
ATOM 812 O O . ILE A 1 100 ? -1.608 1.413 -5.846 1.00 98.69 100 ILE A O 1
ATOM 816 N N . SER A 1 101 ? -3.465 0.921 -4.670 1.00 98.69 101 SER A N 1
ATOM 817 C CA . SER A 1 101 ? -3.515 -0.481 -5.104 1.00 98.69 101 SER A CA 1
ATOM 818 C C . SER A 1 101 ? -3.643 -0.604 -6.624 1.00 98.69 101 SER A C 1
ATOM 820 O O . SER A 1 101 ? -2.909 -1.365 -7.263 1.00 98.69 101 SER A O 1
ATOM 822 N N . ASP A 1 102 ? -4.546 0.188 -7.205 1.00 98.62 102 ASP A N 1
ATOM 823 C CA . ASP A 1 102 ? -4.807 0.227 -8.642 1.00 98.62 102 ASP A CA 1
ATOM 824 C C . ASP A 1 102 ? -3.607 0.811 -9.412 1.00 98.62 102 ASP A C 1
ATOM 826 O O . ASP A 1 102 ? -3.289 0.360 -10.518 1.00 98.62 102 ASP A O 1
ATOM 830 N N . GLY A 1 103 ? -2.909 1.795 -8.836 1.00 98.50 103 GLY A N 1
ATOM 831 C CA . GLY A 1 103 ? -1.683 2.367 -9.391 1.00 98.50 103 GLY A CA 1
ATOM 832 C C . GLY A 1 103 ? -0.515 1.380 -9.385 1.00 98.50 103 GLY A C 1
ATOM 833 O O . GLY A 1 103 ? 0.152 1.199 -10.408 1.00 98.50 103 GLY A O 1
ATOM 834 N N . LEU A 1 104 ? -0.297 0.669 -8.275 1.00 98.31 104 LEU A N 1
ATOM 835 C CA . LEU A 1 104 ? 0.699 -0.404 -8.189 1.00 98.31 104 LEU A CA 1
ATOM 836 C C . LEU A 1 104 ? 0.386 -1.512 -9.203 1.00 98.31 104 LEU A C 1
ATOM 838 O O . LEU A 1 104 ? 1.280 -1.976 -9.914 1.00 98.31 104 LEU A O 1
ATOM 842 N N . HIS A 1 105 ? -0.893 -1.846 -9.380 1.00 98.38 105 HIS A N 1
ATOM 843 C CA . HIS A 1 105 ? -1.305 -2.802 -10.400 1.00 98.38 105 HIS A CA 1
ATOM 844 C C . HIS A 1 105 ? -0.956 -2.358 -11.822 1.00 98.38 105 HIS A C 1
ATOM 846 O O . HIS A 1 105 ? -0.317 -3.099 -12.573 1.00 98.38 105 HIS A O 1
ATOM 852 N N . GLN A 1 106 ? -1.281 -1.114 -12.174 1.00 97.94 106 GLN A N 1
ATOM 853 C CA . GLN A 1 106 ? -0.953 -0.542 -13.483 1.00 97.94 106 GLN A CA 1
ATOM 854 C C . GLN A 1 106 ? 0.557 -0.427 -13.740 1.00 97.94 106 GLN A C 1
ATOM 856 O O . GLN A 1 106 ? 0.986 -0.456 -14.895 1.00 97.94 106 GLN A O 1
ATOM 861 N N . THR A 1 107 ? 1.370 -0.313 -12.688 1.00 97.00 107 THR A N 1
ATOM 862 C CA . THR A 1 107 ? 2.836 -0.259 -12.808 1.00 97.00 107 THR A CA 1
ATOM 863 C C . THR A 1 107 ? 3.498 -1.634 -12.878 1.00 97.00 107 THR A C 1
ATOM 865 O O . THR A 1 107 ? 4.666 -1.719 -13.259 1.00 97.00 107 THR A O 1
ATOM 868 N N . GLY A 1 108 ? 2.756 -2.714 -12.612 1.00 95.88 108 GLY A N 1
ATOM 869 C CA . GLY A 1 108 ? 3.206 -4.095 -12.805 1.00 95.88 108 GLY A CA 1
ATOM 870 C C . GLY A 1 108 ? 3.375 -4.925 -11.532 1.00 95.88 108 GLY A C 1
ATOM 871 O O . GLY A 1 108 ? 4.040 -5.960 -11.599 1.00 95.88 108 GLY A O 1
ATOM 872 N N . TYR A 1 109 ? 2.795 -4.498 -10.407 1.00 97.06 109 TYR A N 1
ATOM 873 C CA . TYR A 1 109 ? 2.668 -5.303 -9.189 1.00 97.06 109 TYR A CA 1
ATOM 874 C C . TYR A 1 109 ? 1.310 -6.013 -9.178 1.00 97.06 109 TYR A C 1
ATOM 876 O O . TYR A 1 109 ? 0.264 -5.372 -9.231 1.00 97.06 109 TYR A O 1
ATOM 884 N N . ALA A 1 110 ? 1.283 -7.343 -9.128 1.00 97.31 110 ALA A N 1
ATOM 885 C CA . ALA A 1 110 ? 0.008 -8.060 -9.040 1.00 97.31 110 ALA A CA 1
ATOM 886 C C . ALA A 1 110 ? -0.747 -7.671 -7.756 1.00 97.31 110 ALA A C 1
ATOM 888 O O . ALA A 1 110 ? -0.118 -7.323 -6.758 1.00 97.31 110 ALA A O 1
ATOM 889 N N . TYR A 1 111 ? -2.083 -7.713 -7.774 1.00 98.19 111 TYR A N 1
ATOM 890 C CA . TYR A 1 111 ? -2.847 -7.644 -6.526 1.00 98.19 111 TYR A CA 1
ATOM 891 C C . TYR A 1 111 ? -2.483 -8.837 -5.638 1.00 98.19 111 TYR A C 1
ATOM 893 O O . TYR A 1 111 ? -2.265 -9.933 -6.152 1.00 98.19 111 TYR A O 1
ATOM 901 N N . CYS A 1 112 ? -2.447 -8.629 -4.323 1.00 97.00 112 CYS A N 1
ATOM 902 C CA . CYS A 1 112 ? -2.230 -9.720 -3.380 1.00 97.00 112 CYS A CA 1
ATOM 903 C C . CYS A 1 112 ? -3.471 -10.620 -3.315 1.00 97.00 112 CYS A C 1
ATOM 905 O O . CYS A 1 112 ? -4.557 -10.168 -2.936 1.00 97.00 112 CYS A O 1
ATOM 907 N N . ASP A 1 113 ? -3.300 -11.908 -3.624 1.00 94.00 113 ASP A N 1
ATOM 908 C CA . ASP A 1 113 ? -4.359 -12.926 -3.543 1.00 94.00 113 ASP A CA 1
ATOM 909 C C . ASP A 1 113 ? -4.922 -13.062 -2.116 1.00 94.00 113 ASP A C 1
ATOM 911 O O . ASP A 1 113 ? -6.095 -13.382 -1.917 1.00 94.00 113 ASP A O 1
ATOM 915 N N . GLY A 1 114 ? -4.089 -12.782 -1.106 1.00 93.31 114 GLY A N 1
ATOM 916 C CA . GLY A 1 114 ? -4.463 -12.764 0.308 1.00 93.31 114 GLY A CA 1
ATOM 917 C C . GLY A 1 114 ? -5.179 -11.488 0.766 1.00 93.31 114 GLY A C 1
ATOM 918 O O . GLY A 1 114 ? -5.539 -11.395 1.943 1.00 93.31 114 GLY A O 1
ATOM 919 N N . GLY A 1 115 ? -5.365 -10.507 -0.126 1.00 96.00 115 GLY A N 1
ATOM 920 C CA . GLY A 1 115 ? -6.073 -9.257 0.151 1.00 96.00 115 GLY A CA 1
ATOM 921 C C . GLY A 1 115 ? -5.355 -8.315 1.123 1.00 96.00 115 GLY A C 1
ATOM 922 O O . GLY A 1 115 ? -6.029 -7.533 1.800 1.00 96.00 115 GLY A O 1
ATOM 923 N N . VAL A 1 116 ? -4.026 -8.406 1.232 1.00 97.19 116 VAL A N 1
ATOM 924 C CA . VAL A 1 116 ? -3.182 -7.600 2.134 1.00 97.19 116 VAL A CA 1
ATOM 925 C C . VAL A 1 116 ? -2.883 -6.238 1.509 1.00 97.19 116 VAL A C 1
ATOM 927 O O . VAL A 1 116 ? -1.776 -5.946 1.089 1.00 97.19 116 VAL A O 1
ATOM 930 N N . MET A 1 117 ? -3.904 -5.404 1.354 1.00 98.19 117 MET A N 1
ATOM 931 C CA . MET A 1 117 ? -3.775 -4.107 0.683 1.00 98.19 117 MET A CA 1
ATOM 932 C C . MET A 1 117 ? -4.587 -3.050 1.420 1.00 98.19 117 MET A C 1
ATOM 934 O O . MET A 1 117 ? -5.675 -3.344 1.910 1.00 98.19 117 MET A O 1
ATOM 938 N N . ALA A 1 118 ? -4.133 -1.797 1.414 1.00 98.12 118 ALA A N 1
ATOM 939 C CA . ALA A 1 118 ? -4.845 -0.668 2.019 1.00 98.12 118 ALA A CA 1
ATOM 940 C C . ALA A 1 118 ? -6.237 -0.402 1.407 1.00 98.12 118 ALA A C 1
ATOM 942 O O . ALA A 1 118 ? -7.050 0.313 1.985 1.00 98.12 118 ALA A O 1
ATOM 943 N N . SER A 1 119 ? -6.546 -0.985 0.247 1.00 98.44 119 SER A N 1
ATOM 944 C CA . SER A 1 119 ? -7.896 -1.003 -0.335 1.00 98.44 119 SER A CA 1
ATOM 945 C C . SER A 1 119 ? -8.885 -1.903 0.423 1.00 98.44 119 SER A C 1
ATOM 947 O O . SER A 1 119 ? -10.096 -1.803 0.225 1.00 98.44 119 SER A O 1
ATOM 949 N N . ASN A 1 120 ? -8.387 -2.769 1.306 1.00 98.38 120 ASN A N 1
ATOM 950 C CA . ASN A 1 120 ? -9.165 -3.640 2.173 1.00 98.38 120 ASN A CA 1
ATOM 951 C C . ASN A 1 120 ? -9.298 -3.008 3.578 1.00 98.38 120 ASN A C 1
ATOM 953 O O . ASN A 1 120 ? -8.279 -2.742 4.222 1.00 98.38 120 ASN A O 1
ATOM 957 N N . PRO A 1 121 ? -10.521 -2.839 4.124 1.00 98.06 121 PRO A N 1
ATOM 958 C CA . PRO A 1 121 ? -10.738 -2.308 5.474 1.00 98.06 121 PRO A CA 1
ATOM 959 C C . PRO A 1 121 ? -10.051 -3.076 6.605 1.00 98.06 121 PRO A C 1
ATOM 961 O O . PRO A 1 121 ? -9.943 -2.545 7.708 1.00 98.06 121 PRO A O 1
ATOM 964 N N . LEU A 1 122 ? -9.610 -4.317 6.376 1.00 97.56 122 LEU A N 1
ATOM 965 C CA . LEU A 1 122 ? -8.788 -5.058 7.334 1.00 97.56 122 LEU A CA 1
ATOM 966 C C . LEU A 1 122 ? -7.408 -4.406 7.536 1.00 97.56 122 LEU A C 1
ATOM 968 O O . LEU A 1 122 ? -6.881 -4.444 8.645 1.00 97.56 122 LEU A O 1
ATOM 972 N N . TRP A 1 123 ? -6.864 -3.781 6.488 1.00 98.00 123 TRP A N 1
ATOM 973 C CA . TRP A 1 123 ? -5.520 -3.195 6.441 1.00 98.00 123 TRP A CA 1
ATOM 974 C C . TRP A 1 123 ? -5.525 -1.661 6.380 1.00 98.00 123 TRP A C 1
ATOM 976 O O . TRP A 1 123 ? -4.469 -1.044 6.306 1.00 98.00 123 TRP A O 1
ATOM 986 N N . CYS A 1 124 ? -6.699 -1.031 6.433 1.00 98.44 124 CYS A N 1
ATOM 987 C CA . CYS A 1 124 ? -6.868 0.420 6.446 1.00 98.44 124 CYS A CA 1
ATOM 988 C C . CYS A 1 124 ? -7.821 0.818 7.573 1.00 98.44 124 CYS A C 1
ATOM 990 O O . CYS A 1 124 ? -9.042 0.692 7.430 1.00 98.44 124 CYS A O 1
ATOM 992 N N . LYS A 1 125 ? -7.261 1.262 8.703 1.00 98.25 125 LYS A N 1
ATOM 993 C CA . LYS A 1 125 ? -8.020 1.543 9.930 1.00 98.25 125 LYS A CA 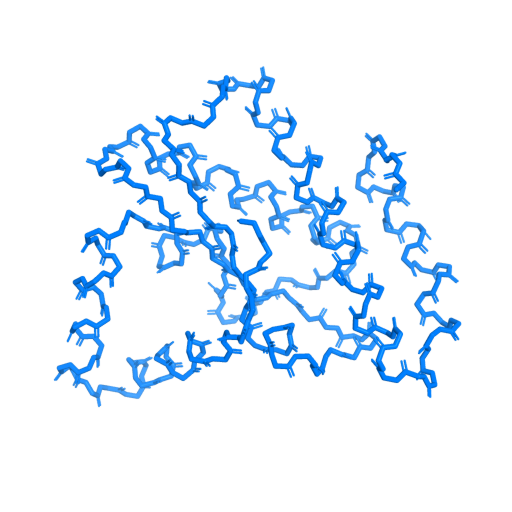1
ATOM 994 C C . LYS A 1 125 ? -7.433 2.692 10.733 1.00 98.25 125 LYS A C 1
ATOM 996 O O . LYS A 1 125 ? -6.245 3.009 10.623 1.00 98.25 125 LYS A O 1
ATOM 1001 N N . SER A 1 126 ? -8.256 3.252 11.614 1.00 98.31 126 SER A N 1
ATOM 1002 C CA . SER A 1 126 ? -7.765 4.183 12.622 1.00 98.31 126 SER A CA 1
ATOM 1003 C C . SER A 1 126 ? -6.858 3.475 13.640 1.00 98.31 126 SER A C 1
ATOM 1005 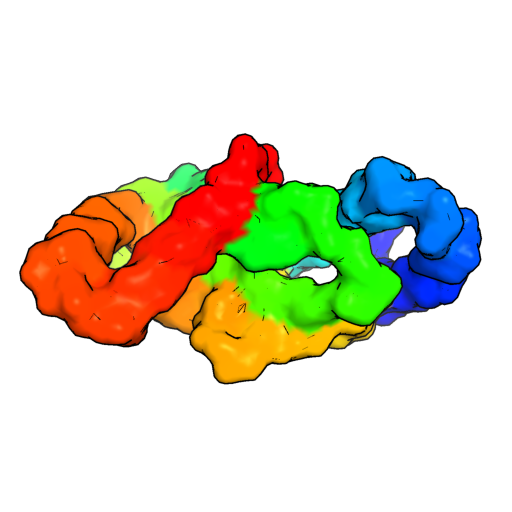O O . SER A 1 126 ? -6.954 2.263 13.858 1.00 98.31 126 SER A O 1
ATOM 1007 N N . MET A 1 127 ? -5.979 4.225 14.305 1.00 96.50 127 MET A N 1
ATOM 1008 C CA . MET A 1 127 ? -5.062 3.682 15.311 1.00 96.50 127 MET A CA 1
ATOM 1009 C C . MET A 1 127 ? -5.785 2.920 16.446 1.00 96.50 127 MET A C 1
ATOM 1011 O O . MET A 1 127 ? -5.362 1.805 16.765 1.00 96.50 127 MET A O 1
ATOM 1015 N N . PRO A 1 128 ? -6.891 3.427 17.038 1.00 96.88 128 PRO A N 1
ATOM 1016 C CA . PRO A 1 128 ? -7.624 2.681 18.064 1.00 96.88 128 PRO A CA 1
ATOM 1017 C C . PRO A 1 128 ? -8.208 1.358 17.551 1.00 96.88 128 PRO A C 1
ATOM 1019 O O . PRO A 1 128 ? -8.211 0.360 18.274 1.00 96.88 128 PRO A O 1
ATOM 1022 N N . GLU A 1 129 ? -8.683 1.325 16.305 1.00 97.94 129 GLU A N 1
ATOM 1023 C CA . GLU A 1 129 ? -9.221 0.106 15.697 1.00 97.94 129 GLU A CA 1
ATOM 1024 C C . GLU A 1 129 ? -8.125 -0.917 15.389 1.00 97.94 129 GLU A C 1
ATOM 1026 O O . GLU A 1 129 ? -8.336 -2.110 15.602 1.00 97.94 129 GLU A O 1
ATOM 1031 N N . TRP A 1 130 ? -6.943 -0.468 14.957 1.00 96.12 130 TRP A N 1
ATOM 1032 C CA . TRP A 1 130 ? -5.770 -1.330 14.797 1.00 96.12 130 TRP A CA 1
ATOM 1033 C C . TRP A 1 130 ? -5.351 -1.980 16.115 1.00 96.12 130 TRP A C 1
ATOM 1035 O O . TRP A 1 130 ? -5.133 -3.191 16.160 1.00 96.12 130 TRP A O 1
ATOM 1045 N N . MET A 1 131 ? -5.298 -1.210 17.207 1.00 95.56 131 MET A N 1
ATOM 1046 C CA . MET A 1 131 ? -4.988 -1.749 18.537 1.00 95.56 131 MET A CA 1
ATOM 1047 C C . MET A 1 131 ? -5.994 -2.824 18.964 1.00 95.56 131 MET A C 1
ATOM 1049 O O . MET A 1 131 ? -5.601 -3.873 19.479 1.00 95.56 131 MET A O 1
ATOM 1053 N N . LEU A 1 132 ? -7.287 -2.584 18.723 1.00 97.31 132 LEU A N 1
ATOM 1054 C CA . LEU A 1 132 ? -8.338 -3.556 19.013 1.00 97.31 132 LEU A CA 1
ATOM 1055 C C . LEU A 1 132 ? -8.213 -4.810 18.134 1.00 97.31 132 LEU A C 1
ATOM 1057 O O . LEU A 1 132 ? -8.339 -5.924 18.638 1.00 97.31 132 LEU A O 1
ATOM 1061 N N . GLN A 1 133 ? -7.938 -4.643 16.839 1.00 96.88 133 GLN A N 1
ATOM 1062 C CA . GLN A 1 133 ? -7.752 -5.746 15.896 1.00 96.88 133 GLN A CA 1
ATOM 1063 C C . GLN A 1 133 ? -6.572 -6.640 16.290 1.00 96.88 133 GLN A C 1
ATOM 1065 O O . GLN A 1 133 ? -6.738 -7.856 16.363 1.00 96.88 133 GLN A O 1
ATOM 1070 N N . LEU A 1 134 ? -5.417 -6.053 16.619 1.00 95.25 134 LEU A N 1
ATOM 1071 C CA . LEU A 1 134 ? -4.244 -6.801 17.078 1.00 95.25 134 LEU A CA 1
ATOM 1072 C C . LEU A 1 134 ? -4.537 -7.568 18.372 1.00 95.25 134 LEU A C 1
ATOM 1074 O O . LEU A 1 134 ? -4.221 -8.753 18.472 1.00 95.25 134 LEU A O 1
ATOM 1078 N N . ALA A 1 135 ? -5.197 -6.927 19.345 1.00 96.50 135 ALA A N 1
ATOM 1079 C CA . ALA A 1 135 ? -5.599 -7.590 20.584 1.00 96.50 135 ALA A CA 1
ATOM 1080 C C . ALA A 1 135 ? -6.549 -8.772 20.323 1.00 96.50 135 ALA A C 1
ATOM 1082 O O . ALA A 1 135 ? -6.419 -9.822 20.959 1.00 96.50 135 ALA A O 1
ATOM 1083 N N . ASN A 1 136 ? -7.472 -8.624 19.369 1.00 96.69 136 ASN A N 1
ATOM 1084 C CA . ASN A 1 136 ? -8.386 -9.689 18.969 1.00 96.69 136 ASN A CA 1
ATOM 1085 C C . ASN A 1 136 ? -7.653 -10.842 18.282 1.00 96.69 136 ASN A C 1
ATOM 1087 O O . ASN A 1 136 ? -7.860 -11.980 18.689 1.00 96.69 136 ASN A O 1
ATOM 1091 N N . TRP A 1 137 ? -6.760 -10.575 17.323 1.00 96.44 137 TRP A N 1
ATOM 1092 C CA . TRP A 1 137 ? -5.988 -11.635 16.665 1.00 96.44 137 TRP A CA 1
ATOM 1093 C C . TRP A 1 137 ? -5.132 -12.427 17.662 1.00 96.44 137 TRP A C 1
ATOM 1095 O O . TRP A 1 137 ? -5.101 -13.657 17.611 1.00 96.44 137 TRP A O 1
ATOM 1105 N N . ILE A 1 138 ? -4.494 -11.740 18.618 1.00 94.38 138 ILE A N 1
ATOM 1106 C CA . ILE A 1 138 ? -3.707 -12.387 19.680 1.00 94.38 138 ILE A CA 1
ATOM 1107 C C . ILE A 1 138 ? -4.609 -13.271 20.550 1.00 94.38 138 ILE A C 1
ATOM 1109 O O . ILE A 1 138 ? -4.264 -14.412 20.854 1.00 94.38 138 ILE A O 1
ATOM 1113 N N . LYS A 1 139 ? -5.782 -12.764 20.945 1.00 96.00 139 LYS A N 1
ATOM 1114 C CA . LYS A 1 139 ? -6.711 -13.486 21.822 1.00 96.00 139 LYS A CA 1
ATOM 1115 C C . LYS A 1 139 ? -7.384 -14.673 21.135 1.00 96.00 139 LYS A C 1
ATOM 1117 O O . LYS A 1 139 ? -7.583 -15.700 21.776 1.00 96.00 139 LYS A O 1
ATOM 1122 N N . GLU A 1 140 ? -7.779 -14.518 19.876 1.00 94.75 140 GLU A N 1
ATOM 1123 C CA . GLU A 1 140 ? -8.485 -15.545 19.110 1.00 94.75 140 GLU A CA 1
ATOM 1124 C C . GLU A 1 140 ? -7.570 -16.732 18.806 1.00 94.75 140 GLU A C 1
ATOM 1126 O O . GLU A 1 140 ? -8.001 -17.876 18.935 1.00 94.75 140 GLU A O 1
ATOM 1131 N N . SER A 1 141 ? -6.304 -16.465 18.447 1.00 86.38 141 SER A N 1
ATOM 1132 C CA . SER A 1 141 ? -5.302 -17.500 18.150 1.00 86.38 141 SER A CA 1
ATOM 1133 C C . SER A 1 141 ? -5.759 -18.535 17.099 1.00 86.38 141 SER A C 1
ATOM 1135 O O . SER A 1 141 ? -5.284 -19.671 17.089 1.00 86.38 141 SER A O 1
ATOM 1137 N N . SER A 1 142 ? -6.676 -18.158 16.201 1.00 95.00 142 SER A N 1
ATOM 1138 C CA . SER A 1 142 ? -7.034 -18.955 15.023 1.00 95.00 142 SER A CA 1
ATOM 1139 C C . SER A 1 142 ? -5.905 -18.943 13.991 1.00 95.00 142 SER A C 1
ATOM 1141 O O . SER A 1 142 ? -5.027 -18.077 14.028 1.00 95.00 142 SER A O 1
ATOM 1143 N N . TRP A 1 143 ? -5.921 -19.893 13.052 1.00 94.00 143 TRP A N 1
ATOM 1144 C CA . TRP A 1 143 ? -4.914 -19.945 11.988 1.00 94.00 143 TRP A CA 1
ATOM 1145 C C . TRP A 1 143 ? -4.878 -18.634 11.187 1.00 94.00 143 TRP A C 1
ATOM 1147 O O . TRP A 1 143 ? -3.808 -18.062 10.996 1.00 94.00 143 TRP A O 1
ATOM 1157 N N . GLU A 1 144 ? -6.041 -18.098 10.817 1.00 93.44 144 GLU A N 1
ATOM 1158 C CA . GLU A 1 144 ? -6.190 -16.813 10.134 1.00 93.44 144 GLU A CA 1
ATOM 1159 C C . GLU A 1 144 ? -5.647 -15.645 10.961 1.00 93.44 144 GLU A C 1
ATOM 1161 O O . GLU A 1 144 ? -4.910 -14.814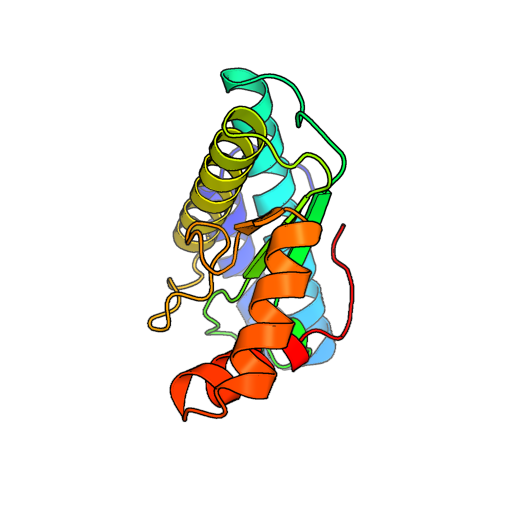 10.430 1.00 93.44 144 GLU A O 1
ATOM 1166 N N . SER A 1 145 ? -5.971 -15.581 12.256 1.00 93.69 145 SER A N 1
ATOM 1167 C CA . SER A 1 145 ? -5.478 -14.516 13.138 1.00 93.69 145 SER A CA 1
ATOM 1168 C C . SER A 1 145 ? -3.959 -14.550 13.289 1.00 93.69 145 SER A C 1
ATOM 1170 O O . SER A 1 145 ? -3.302 -13.513 13.199 1.00 93.69 145 SER A O 1
ATOM 1172 N N . ILE A 1 146 ? -3.384 -15.744 13.458 1.00 94.38 146 ILE A N 1
ATOM 1173 C CA . ILE A 1 146 ? -1.931 -15.930 13.522 1.00 94.38 146 ILE A CA 1
ATOM 1174 C C . ILE A 1 146 ? -1.293 -15.543 12.185 1.00 94.38 146 ILE A C 1
ATOM 1176 O O . ILE A 1 146 ? -0.292 -14.831 12.173 1.00 94.38 146 ILE A O 1
ATOM 1180 N N . ARG A 1 147 ? -1.890 -15.943 11.056 1.00 94.00 147 ARG A N 1
ATOM 1181 C CA . ARG A 1 147 ? -1.420 -15.562 9.719 1.00 94.00 147 ARG A CA 1
ATOM 1182 C C . ARG A 1 147 ? -1.384 -14.041 9.549 1.00 94.00 147 ARG A C 1
ATOM 1184 O O . ARG A 1 147 ? -0.376 -13.517 9.089 1.00 94.00 147 ARG A O 1
ATOM 1191 N N . HIS A 1 148 ? -2.446 -13.330 9.936 1.00 95.00 148 HIS A N 1
ATOM 1192 C CA . HIS A 1 148 ? -2.481 -11.867 9.854 1.00 95.00 148 HIS A CA 1
ATOM 1193 C C . HIS A 1 148 ? -1.445 -11.199 10.761 1.00 95.00 148 HIS A C 1
ATOM 1195 O O . HIS A 1 148 ? -0.809 -10.240 10.335 1.00 95.00 148 HIS A O 1
ATOM 1201 N N . LEU A 1 149 ? -1.238 -11.719 11.975 1.00 93.50 149 LEU A N 1
ATOM 1202 C CA . LEU A 1 149 ? -0.195 -11.222 12.874 1.00 93.50 149 LEU A CA 1
ATOM 1203 C C . LEU A 1 149 ? 1.199 -11.386 12.269 1.00 93.50 149 LEU A C 1
ATOM 1205 O O . LEU A 1 149 ? 1.977 -10.441 12.306 1.00 93.50 149 LEU A O 1
ATOM 1209 N N . LEU A 1 150 ? 1.503 -12.549 11.690 1.00 92.94 150 LEU A N 1
ATOM 1210 C CA . LEU A 1 150 ? 2.800 -12.796 11.056 1.00 92.94 150 LEU A CA 1
ATOM 1211 C C . LEU A 1 150 ? 3.045 -11.844 9.881 1.00 92.94 150 LEU A C 1
ATOM 1213 O O . LEU A 1 150 ? 4.118 -11.260 9.797 1.00 92.94 150 LEU A O 1
ATOM 1217 N N . ILE A 1 151 ? 2.030 -11.619 9.042 1.00 93.12 151 ILE A N 1
ATOM 1218 C CA . ILE A 1 151 ? 2.104 -10.654 7.934 1.00 93.12 151 ILE A CA 1
ATOM 1219 C C . ILE A 1 151 ? 2.318 -9.233 8.461 1.00 93.12 151 ILE A C 1
ATOM 1221 O O . ILE A 1 151 ? 3.173 -8.509 7.966 1.00 93.12 151 ILE A O 1
ATOM 1225 N N . PHE A 1 152 ? 1.581 -8.827 9.497 1.00 91.69 152 PHE A N 1
ATOM 1226 C CA . PHE A 1 152 ? 1.763 -7.512 10.112 1.00 91.69 152 PHE A CA 1
ATOM 1227 C C . PHE A 1 152 ? 3.169 -7.345 10.720 1.00 91.69 152 PHE A C 1
ATOM 1229 O O . PHE A 1 152 ? 3.729 -6.252 10.693 1.00 91.69 152 PHE A O 1
ATOM 1236 N N . MET A 1 153 ? 3.761 -8.426 11.237 1.00 89.19 153 MET A N 1
ATOM 1237 C CA . MET A 1 153 ? 5.117 -8.444 11.795 1.00 89.19 153 MET A CA 1
ATOM 1238 C C . MET A 1 153 ? 6.234 -8.447 10.743 1.00 89.19 153 MET A C 1
ATOM 1240 O O . MET A 1 153 ? 7.380 -8.196 11.111 1.00 89.19 153 MET A O 1
ATOM 1244 N N . ASP A 1 154 ? 5.932 -8.688 9.462 1.00 87.88 154 ASP A N 1
ATOM 1245 C CA . ASP A 1 154 ? 6.914 -8.579 8.372 1.00 87.88 154 ASP A CA 1
ATOM 1246 C C . ASP A 1 154 ? 7.410 -7.143 8.158 1.00 87.88 154 ASP A C 1
ATOM 1248 O O . ASP A 1 154 ? 8.383 -6.941 7.441 1.00 87.88 154 ASP A O 1
ATOM 1252 N N . TRP A 1 155 ? 6.741 -6.158 8.761 1.00 69.81 155 TRP A N 1
ATOM 1253 C CA . TRP A 1 155 ? 7.040 -4.733 8.676 1.00 69.81 155 TRP A CA 1
ATOM 1254 C C . TRP A 1 155 ? 8.338 -4.346 9.406 1.00 69.81 155 TRP A C 1
ATOM 1256 O O . TRP A 1 155 ? 8.328 -4.311 10.642 1.00 69.81 155 TRP A O 1
ATOM 1266 N N . PRO A 1 156 ? 9.436 -3.961 8.720 1.00 58.97 156 PRO A N 1
ATOM 1267 C CA . PRO A 1 156 ? 10.656 -3.566 9.404 1.00 58.97 156 PRO A CA 1
ATOM 1268 C C . PRO A 1 156 ? 10.952 -2.062 9.292 1.00 58.97 156 PRO A C 1
ATOM 1270 O O . PRO A 1 156 ? 11.762 -1.588 10.085 1.00 58.97 156 PRO A O 1
ATOM 1273 N N . TYR A 1 157 ? 10.301 -1.285 8.405 1.00 55.56 157 TYR A N 1
ATOM 1274 C CA . TYR A 1 157 ? 10.608 0.140 8.185 1.00 55.56 157 TYR A CA 1
ATOM 1275 C C . TYR A 1 157 ? 9.432 0.957 7.625 1.00 55.56 157 TYR A C 1
ATOM 1277 O O . TYR A 1 157 ? 8.810 0.547 6.656 1.00 55.56 157 TYR A O 1
ATOM 1285 N N . LEU A 1 158 ? 9.190 2.147 8.201 1.00 47.41 158 LEU A N 1
ATOM 1286 C CA . LEU A 1 158 ? 8.225 3.145 7.713 1.00 47.41 158 LEU A CA 1
ATOM 1287 C C . LEU A 1 158 ? 8.603 3.715 6.342 1.00 47.41 158 LEU A C 1
ATOM 1289 O O . LEU A 1 158 ? 9.681 4.285 6.192 1.00 47.41 158 LEU A O 1
ATOM 1293 N N . ILE A 1 159 ? 7.655 3.681 5.402 1.00 48.50 159 ILE A N 1
ATOM 1294 C CA . ILE A 1 159 ? 7.645 4.523 4.202 1.00 48.50 159 ILE A CA 1
ATOM 1295 C C . ILE A 1 159 ? 6.474 5.501 4.370 1.00 48.50 159 ILE A C 1
ATOM 1297 O O . ILE A 1 159 ? 5.388 5.262 3.858 1.00 48.50 159 ILE A O 1
ATOM 1301 N N . TRP A 1 160 ? 6.748 6.581 5.115 1.00 37.94 160 TRP A N 1
ATOM 1302 C CA . TRP A 1 160 ? 5.890 7.754 5.370 1.00 37.94 160 TRP A CA 1
ATOM 1303 C C . TRP A 1 160 ? 4.571 7.513 6.122 1.00 37.94 160 TRP A C 1
ATOM 1305 O O . TRP A 1 160 ? 3.600 6.945 5.578 1.00 37.94 160 TRP A O 1
#

Sequence (160 aa):
MVFSSYSEIGAWRNLQIKKETLDHFKLNCLHDDLMHSVIELALKRINEELGSPPSSYCFFVMGSAGRFEQSIWSDQDHGIIFQENSPNAQEYFLRLGKEISDGLHQTGYAYCDGGVMASNPLWCKSMPEWMLQLANWIKESSWESIRHLLIFMDWPYLIW